Protein AF-A0A534MIK0-F1 (afdb_monomer_lite)

Secondary structure (DSSP, 8-state):
--------TT-SEEEEEEEE-------SS----HHHHHHHHHHHHHTTSSEEEEEEETTS--TTSS-SEEEEETTHHHHHHHTT--HHHHHHTT-HHHHHHHHT-EE-----S----EEEEEEEEPPP-TT-PPP-----PPP---------------------

pLDDT: mean 83.48, std 20.73, range [39.16, 98.81]

Radius of gyration: 29.43 Å; chains: 1; bounding box: 59×79×70 Å

Structure (mmCIF, N/CA/C/O backbone):
data_AF-A0A534MIK0-F1
#
_entry.id   AF-A0A534MIK0-F1
#
loop_
_atom_site.group_PDB
_atom_site.id
_atom_site.type_symbol
_atom_site.label_atom_id
_atom_site.label_alt_id
_atom_site.label_comp_id
_atom_site.label_asym_id
_atom_site.label_entity_id
_atom_site.label_seq_id
_atom_site.pdbx_PDB_ins_code
_atom_site.Cartn_x
_atom_site.Cartn_y
_atom_site.Cartn_z
_atom_site.occupancy
_atom_site.B_iso_or_equiv
_atom_site.auth_seq_id
_atom_site.auth_comp_id
_atom_site.auth_asym_id
_atom_site.auth_atom_id
_atom_site.pdbx_PDB_model_num
ATOM 1 N N . SER A 1 1 ? -4.111 -7.155 -30.158 1.00 42.19 1 SER A N 1
ATOM 2 C CA . SER A 1 1 ? -4.938 -5.996 -30.544 1.00 42.19 1 SER A CA 1
ATOM 3 C C . SER A 1 1 ? -4.366 -4.769 -29.869 1.00 42.19 1 SER A C 1
ATOM 5 O O . SER A 1 1 ? -4.453 -4.641 -28.656 1.00 42.19 1 SER A O 1
ATOM 7 N N . SER A 1 2 ? -3.699 -3.909 -30.631 1.00 41.19 2 SER A N 1
ATOM 8 C CA . SER A 1 2 ? -3.136 -2.661 -30.114 1.00 41.19 2 SER A CA 1
ATOM 9 C C . SER A 1 2 ? -4.210 -1.586 -30.247 1.00 41.19 2 SER A C 1
ATOM 11 O O . SER A 1 2 ? -4.392 -1.030 -31.325 1.00 41.19 2 SER A O 1
ATOM 13 N N . HIS A 1 3 ? -4.989 -1.358 -29.193 1.00 53.75 3 HIS A N 1
ATOM 14 C CA . HIS A 1 3 ? -5.886 -0.206 -29.145 1.00 53.75 3 HIS A CA 1
ATOM 15 C C . HIS A 1 3 ? -5.061 1.009 -28.720 1.00 53.75 3 HIS A C 1
ATOM 17 O O . HIS A 1 3 ? -4.411 0.975 -27.676 1.00 53.75 3 HIS A O 1
ATOM 23 N N . ALA A 1 4 ? -5.055 2.063 -29.535 1.00 60.00 4 ALA A N 1
ATOM 24 C CA . ALA A 1 4 ? -4.525 3.348 -29.103 1.00 60.00 4 ALA A CA 1
ATOM 25 C C . ALA A 1 4 ? -5.391 3.859 -27.940 1.00 60.00 4 ALA A C 1
ATOM 27 O O . ALA A 1 4 ? -6.618 3.840 -28.026 1.00 60.00 4 ALA A O 1
ATOM 28 N N . LEU A 1 5 ? -4.758 4.278 -26.843 1.00 63.19 5 LEU A N 1
ATOM 29 C CA . LEU A 1 5 ? -5.453 4.982 -25.768 1.00 63.19 5 LEU A CA 1
ATOM 30 C C . LEU A 1 5 ? -5.891 6.347 -26.307 1.00 63.19 5 LEU A C 1
ATOM 32 O O . LEU A 1 5 ? -5.053 7.192 -26.617 1.00 63.19 5 LEU A O 1
ATOM 36 N N . GLU A 1 6 ? -7.198 6.555 -26.436 1.00 71.44 6 GLU A N 1
ATOM 37 C CA . GLU A 1 6 ? -7.752 7.862 -26.777 1.00 71.44 6 GLU A CA 1
ATOM 38 C C . GLU A 1 6 ? -7.788 8.751 -25.530 1.00 71.44 6 GLU A C 1
ATOM 40 O O . GLU A 1 6 ? -8.254 8.351 -24.460 1.00 71.44 6 GLU A O 1
ATOM 45 N N . TRP A 1 7 ? -7.274 9.974 -25.660 1.00 70.75 7 TRP A N 1
ATOM 46 C CA . TRP A 1 7 ? -7.322 10.971 -24.596 1.00 70.75 7 TRP A CA 1
ATOM 47 C C . TRP A 1 7 ? -8.774 11.386 -24.317 1.00 70.75 7 TRP A C 1
ATOM 49 O O . TRP A 1 7 ? -9.442 11.954 -25.180 1.00 70.75 7 TRP A O 1
ATOM 59 N N . ALA A 1 8 ? -9.248 11.133 -23.096 1.00 71.00 8 ALA A N 1
ATOM 60 C CA . ALA A 1 8 ? -10.611 11.430 -22.660 1.00 71.00 8 ALA A CA 1
ATOM 61 C C . ALA A 1 8 ? -10.598 12.354 -21.422 1.00 71.00 8 ALA A C 1
ATOM 63 O O . ALA A 1 8 ? -10.650 11.868 -20.291 1.00 71.00 8 ALA A O 1
ATOM 64 N N . PRO A 1 9 ? -10.547 13.688 -21.598 1.00 68.56 9 PRO A N 1
ATOM 65 C CA . PRO A 1 9 ? -10.4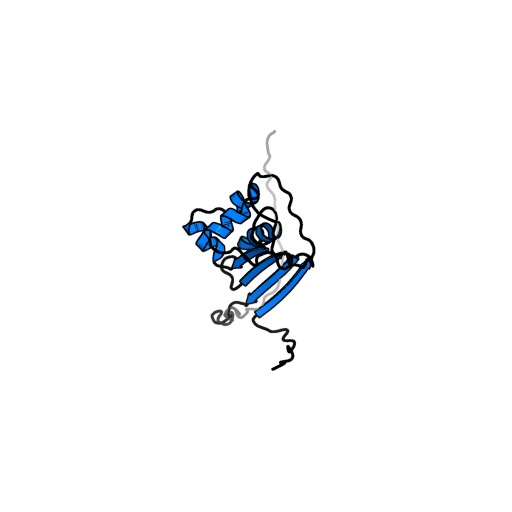38 14.643 -20.487 1.00 68.56 9 PRO A CA 1
ATOM 66 C C . PRO A 1 9 ? -11.666 14.652 -19.558 1.00 68.56 9 PRO A C 1
ATOM 68 O O . PRO A 1 9 ? -11.557 15.036 -18.397 1.00 68.56 9 PRO A O 1
ATOM 71 N N . ASP A 1 10 ? -12.820 14.186 -20.048 1.00 75.88 10 ASP A N 1
ATOM 72 C CA . ASP A 1 10 ? -14.074 14.067 -19.291 1.00 75.88 10 ASP A CA 1
ATOM 73 C C . ASP A 1 10 ? -14.334 12.648 -18.756 1.00 75.88 10 ASP A C 1
ATOM 75 O O . ASP A 1 10 ? -15.455 12.329 -18.337 1.00 75.88 10 ASP A O 1
ATOM 79 N N . ALA A 1 11 ? -13.324 11.771 -18.782 1.00 75.88 11 ALA A N 1
ATOM 80 C CA . ALA A 1 11 ? -13.469 10.396 -18.330 1.00 75.88 11 ALA A CA 1
ATOM 81 C C . ALA A 1 11 ? -14.000 10.337 -16.890 1.00 75.88 11 ALA A C 1
ATOM 83 O O . ALA A 1 11 ? -13.554 11.037 -15.980 1.00 75.88 11 ALA A O 1
ATOM 84 N N . ALA A 1 12 ? -14.972 9.451 -16.663 1.00 85.75 12 ALA A N 1
ATOM 85 C CA . ALA A 1 12 ? -15.522 9.224 -15.330 1.00 85.75 12 ALA A CA 1
ATOM 86 C C . ALA A 1 12 ? -14.494 8.597 -14.372 1.00 85.75 12 ALA A C 1
ATOM 88 O O . ALA A 1 12 ? -14.714 8.611 -13.160 1.00 85.75 12 ALA A O 1
ATOM 89 N N . ALA A 1 13 ? -13.396 8.056 -14.906 1.00 88.69 13 ALA A N 1
ATOM 90 C CA . ALA A 1 13 ? -12.297 7.461 -14.167 1.00 88.69 13 ALA A CA 1
ATOM 91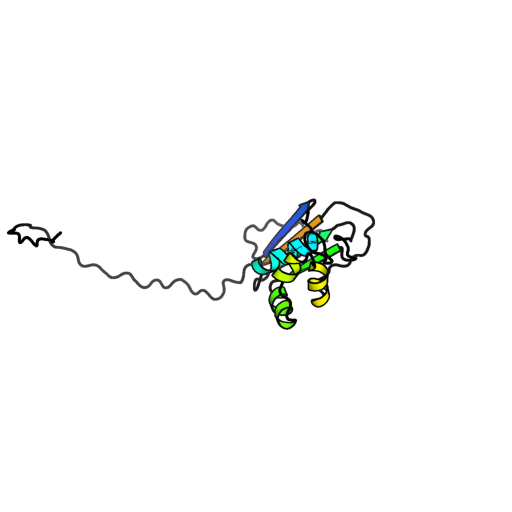 C C . ALA A 1 13 ? -10.961 8.097 -14.560 1.00 88.69 13 ALA A C 1
ATOM 93 O O . ALA A 1 13 ? -10.766 8.492 -15.707 1.00 88.69 13 ALA A O 1
ATOM 94 N N . ILE A 1 14 ? -10.054 8.159 -13.593 1.00 90.62 14 ILE A N 1
ATOM 95 C CA . ILE A 1 14 ? -8.681 8.622 -13.743 1.00 90.62 14 ILE A CA 1
ATOM 96 C C . ILE A 1 14 ? -7.728 7.496 -13.346 1.00 90.62 14 ILE A C 1
ATOM 98 O O . ILE A 1 14 ? -8.004 6.739 -12.412 1.00 90.62 14 ILE A O 1
ATOM 102 N N . GLY A 1 15 ? -6.610 7.411 -14.058 1.00 93.38 15 GLY A N 1
ATOM 103 C CA . GLY A 1 15 ? -5.456 6.608 -13.682 1.00 93.38 15 GLY A CA 1
ATOM 104 C C . GLY A 1 15 ? -4.248 7.522 -13.540 1.00 93.38 15 GLY A C 1
ATOM 105 O O . GLY A 1 15 ? -3.984 8.328 -14.431 1.00 93.38 15 GLY A O 1
ATOM 106 N N . VAL A 1 16 ? -3.539 7.418 -12.423 1.00 94.69 16 VAL A N 1
ATOM 107 C CA . VAL A 1 16 ? -2.274 8.117 -12.193 1.00 94.69 16 VAL A CA 1
ATOM 108 C C . VAL A 1 16 ? -1.195 7.066 -12.018 1.00 94.69 16 VAL A C 1
ATOM 110 O O . VAL A 1 16 ? -1.352 6.152 -11.211 1.00 94.69 16 VAL A O 1
ATOM 113 N N . VAL A 1 17 ? -0.112 7.219 -12.772 1.00 96.38 17 VAL A N 1
ATOM 114 C CA . VAL A 1 17 ? 1.110 6.433 -12.621 1.00 96.38 17 VAL A CA 1
ATOM 115 C C . VAL A 1 17 ? 2.216 7.391 -12.219 1.00 96.38 17 VAL A C 1
ATOM 117 O O . VAL A 1 17 ? 2.422 8.411 -12.877 1.00 96.38 17 VAL A O 1
ATOM 120 N N . ALA A 1 18 ? 2.906 7.075 -11.133 1.00 94.81 18 ALA A N 1
ATOM 121 C CA . ALA A 1 18 ? 4.073 7.810 -10.679 1.00 94.81 18 ALA A CA 1
ATOM 122 C C . ALA A 1 18 ? 5.191 6.826 -10.331 1.00 94.81 18 ALA A C 1
ATOM 124 O O . ALA A 1 18 ? 4.935 5.658 -10.048 1.00 94.81 18 ALA A O 1
ATOM 125 N N . GLY A 1 19 ? 6.427 7.305 -10.363 1.00 94.19 19 GLY A N 1
ATOM 126 C CA . GLY A 1 19 ? 7.585 6.530 -9.950 1.00 94.19 19 GLY A CA 1
ATOM 127 C C . GLY A 1 19 ? 8.651 7.432 -9.356 1.00 94.19 19 GLY A C 1
ATOM 128 O O . GLY A 1 19 ? 8.662 8.643 -9.595 1.00 94.19 19 GLY A O 1
ATOM 129 N N . GLY A 1 20 ? 9.519 6.844 -8.550 1.00 91.25 20 GLY A N 1
ATOM 130 C CA . GLY A 1 20 ? 10.572 7.555 -7.844 1.00 91.25 20 GLY A CA 1
ATOM 131 C C . GLY A 1 20 ? 11.182 6.686 -6.761 1.00 91.25 20 GLY A C 1
ATOM 132 O O . GLY A 1 20 ? 10.858 5.512 -6.648 1.00 91.25 20 GLY A O 1
ATOM 133 N N . GLU A 1 21 ? 12.057 7.277 -5.960 1.00 85.38 21 GLU A N 1
ATOM 134 C CA . GLU A 1 21 ? 12.689 6.601 -4.832 1.00 85.38 21 GLU A CA 1
ATOM 135 C C . GLU A 1 21 ? 12.120 7.204 -3.546 1.00 85.38 21 GLU A C 1
ATOM 137 O O . GLU A 1 21 ? 12.577 8.251 -3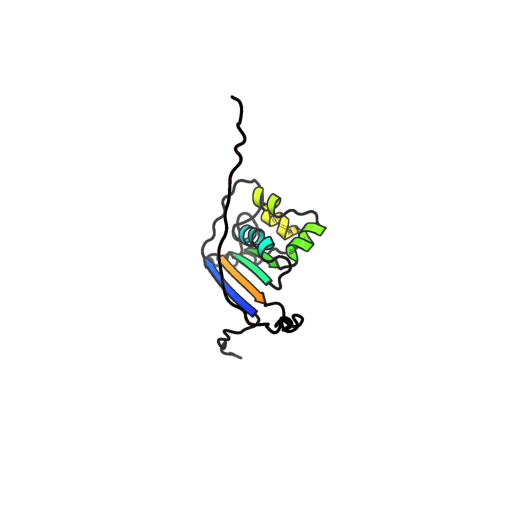.081 1.00 85.38 21 GLU A O 1
ATOM 142 N N . THR A 1 22 ? 11.055 6.605 -3.006 1.00 79.56 22 THR A N 1
ATOM 143 C CA . THR A 1 22 ? 10.478 7.093 -1.749 1.00 79.56 22 THR A CA 1
ATOM 144 C C . THR A 1 22 ? 11.377 6.734 -0.564 1.00 79.56 22 THR A C 1
ATOM 146 O O . THR A 1 22 ? 12.243 5.866 -0.643 1.00 79.56 22 THR A O 1
ATOM 149 N N . THR A 1 23 ? 11.239 7.431 0.557 1.00 87.31 23 THR A N 1
ATOM 150 C CA . THR A 1 23 ? 11.983 7.093 1.777 1.00 87.31 23 THR A CA 1
ATOM 151 C C . THR A 1 23 ? 11.052 7.187 2.964 1.00 87.31 23 THR A C 1
ATOM 153 O O . THR A 1 23 ? 10.074 7.934 2.944 1.00 87.31 23 THR A O 1
ATOM 156 N N . VAL A 1 24 ? 11.361 6.415 3.997 1.00 90.69 24 VAL A N 1
ATOM 157 C CA . VAL A 1 24 ? 10.610 6.409 5.243 1.00 90.69 24 VAL A CA 1
ATOM 158 C C . VAL A 1 24 ? 11.554 6.659 6.402 1.00 90.69 24 VAL A C 1
ATOM 160 O O . VAL A 1 24 ? 12.687 6.175 6.421 1.00 90.69 24 VAL A O 1
ATOM 163 N N . ARG A 1 25 ? 11.099 7.448 7.373 1.00 91.19 25 ARG A N 1
ATOM 164 C CA . ARG A 1 25 ? 11.851 7.674 8.601 1.00 91.19 25 ARG A CA 1
ATOM 165 C C . ARG A 1 25 ? 11.473 6.598 9.609 1.00 91.19 25 ARG A C 1
ATOM 167 O O . ARG A 1 25 ? 10.397 6.657 10.194 1.00 91.19 25 ARG A O 1
ATOM 174 N N . VAL A 1 26 ? 12.388 5.663 9.835 1.00 91.25 26 VAL A N 1
ATOM 175 C CA . VAL A 1 26 ? 12.211 4.600 10.828 1.00 91.25 26 VAL A CA 1
ATOM 176 C C . VAL A 1 26 ? 12.455 5.162 12.231 1.00 91.25 26 VAL A C 1
ATOM 178 O O . VAL A 1 26 ? 13.527 5.698 12.519 1.00 91.25 26 VAL A O 1
ATOM 181 N N . VAL A 1 27 ? 11.441 5.071 13.086 1.00 93.12 27 VAL A N 1
ATOM 182 C CA . VAL A 1 27 ? 11.446 5.478 14.500 1.00 93.12 27 VAL A CA 1
ATOM 183 C C . VAL A 1 27 ? 10.975 4.360 15.436 1.00 93.12 27 VAL A C 1
ATOM 185 O O . VAL A 1 27 ? 11.415 4.321 16.582 1.00 93.12 27 VAL A O 1
ATOM 188 N N . GLY A 1 28 ? 10.108 3.466 14.957 1.00 92.56 28 GLY A N 1
ATOM 189 C CA . GLY A 1 28 ? 9.616 2.288 15.662 1.00 92.56 28 GLY A CA 1
ATOM 190 C C . GLY A 1 28 ? 10.422 1.021 15.364 1.00 92.56 28 GLY A C 1
ATOM 191 O O . GLY A 1 28 ? 11.395 1.034 14.608 1.00 92.56 28 GLY A O 1
ATOM 192 N N . GLY A 1 29 ? 10.014 -0.086 15.990 1.00 94.56 29 GLY A N 1
ATOM 193 C CA . GLY A 1 29 ? 10.672 -1.398 15.878 1.00 94.56 29 GLY A CA 1
ATOM 194 C C . GLY A 1 29 ? 9.950 -2.410 14.983 1.00 94.56 29 GLY A C 1
ATOM 195 O O . GLY A 1 29 ? 10.290 -3.594 15.010 1.00 94.56 29 GLY A O 1
ATOM 196 N N . GLY A 1 30 ? 8.919 -1.980 14.254 1.00 97.62 30 GLY A N 1
ATOM 197 C CA . GLY A 1 30 ? 8.081 -2.838 13.427 1.00 97.62 30 GLY A CA 1
ATOM 198 C C . GLY A 1 30 ? 8.746 -3.363 12.154 1.00 97.62 30 GLY A C 1
ATOM 199 O O . GLY A 1 30 ? 9.911 -3.098 11.840 1.00 97.62 30 GLY A O 1
ATOM 200 N N . ARG A 1 31 ? 7.967 -4.148 11.403 1.00 98.38 31 ARG A N 1
ATOM 201 C CA . ARG A 1 31 ? 8.314 -4.558 10.039 1.00 98.38 31 ARG A CA 1
ATOM 202 C C . ARG A 1 31 ? 7.480 -3.781 9.030 1.00 98.38 31 ARG A C 1
ATOM 204 O O . ARG A 1 31 ? 6.281 -3.588 9.223 1.00 98.38 31 ARG A O 1
ATOM 211 N N . GLY A 1 32 ? 8.096 -3.398 7.925 1.00 98.06 32 GLY A N 1
ATOM 212 C CA . GLY A 1 32 ? 7.451 -2.597 6.898 1.00 98.06 32 GLY A CA 1
ATOM 213 C C . GLY A 1 32 ? 8.450 -2.068 5.887 1.00 98.06 32 GLY A C 1
ATOM 214 O O . GLY A 1 32 ? 9.631 -2.424 5.896 1.00 98.06 32 GLY A O 1
ATOM 215 N N . GLY A 1 33 ? 7.956 -1.181 5.038 1.00 97.62 33 GLY A N 1
ATOM 216 C CA . GLY A 1 33 ? 8.755 -0.472 4.061 1.00 97.62 33 GLY A CA 1
ATOM 217 C C . GLY A 1 33 ? 8.071 0.805 3.599 1.00 97.62 33 GLY A C 1
ATOM 218 O O . GLY A 1 33 ? 6.936 1.118 3.975 1.00 97.62 33 GLY A O 1
ATOM 219 N N . ARG A 1 34 ? 8.810 1.568 2.802 1.00 97.25 34 ARG A N 1
ATOM 220 C CA . ARG A 1 34 ? 8.412 2.883 2.295 1.00 97.25 34 ARG A CA 1
ATOM 221 C C . ARG A 1 34 ? 7.128 2.824 1.469 1.00 97.25 34 ARG A C 1
ATOM 223 O O . ARG A 1 34 ? 6.273 3.691 1.627 1.00 97.25 34 ARG A O 1
ATOM 230 N N . ASN A 1 35 ? 6.957 1.785 0.651 1.00 98.25 35 ASN A N 1
ATOM 231 C CA . ASN A 1 35 ? 5.783 1.633 -0.200 1.00 98.25 35 ASN A CA 1
ATOM 232 C C . ASN A 1 35 ? 4.553 1.269 0.628 1.00 98.25 35 ASN A C 1
ATOM 234 O O . ASN A 1 35 ? 3.486 1.853 0.438 1.00 98.25 35 ASN A O 1
ATOM 238 N N . GLN A 1 36 ? 4.715 0.346 1.578 1.00 98.62 36 GLN A N 1
ATOM 239 C CA . GLN A 1 36 ? 3.669 -0.025 2.527 1.00 98.62 36 GLN A CA 1
ATOM 240 C C . GLN A 1 36 ? 3.218 1.182 3.362 1.00 98.62 36 GLN A C 1
ATOM 242 O O . GLN A 1 36 ? 2.023 1.452 3.463 1.00 98.62 36 GLN A O 1
ATOM 247 N N . GLU A 1 37 ? 4.145 1.957 3.929 1.00 98.38 37 GLU A N 1
ATOM 248 C CA . GLU A 1 37 ? 3.781 3.145 4.711 1.00 98.38 37 GLU A CA 1
ATOM 249 C C . GLU A 1 37 ? 3.127 4.241 3.872 1.00 98.38 37 GLU A C 1
ATOM 251 O O . GLU A 1 37 ? 2.161 4.857 4.329 1.00 98.38 37 GLU A O 1
ATOM 256 N N . LEU A 1 38 ? 3.579 4.443 2.631 1.00 97.88 38 LEU A N 1
ATOM 257 C CA . LEU A 1 38 ? 2.954 5.395 1.718 1.00 97.88 38 LEU A CA 1
ATOM 258 C C . LEU A 1 38 ? 1.471 5.070 1.540 1.00 97.88 38 LEU A C 1
ATOM 260 O O . LEU A 1 38 ? 0.623 5.936 1.773 1.00 97.88 38 LEU A O 1
ATOM 264 N N . VAL A 1 39 ? 1.135 3.832 1.174 1.00 98.44 39 VAL A N 1
ATOM 265 C CA . VAL A 1 39 ? -0.268 3.473 0.934 1.00 98.44 39 VAL A CA 1
ATOM 266 C C . VAL A 1 39 ? -1.090 3.446 2.223 1.00 98.44 39 VAL A C 1
ATOM 268 O O . VAL A 1 39 ? -2.240 3.883 2.208 1.00 98.44 39 VAL A O 1
ATOM 271 N N . LEU A 1 40 ? -0.503 3.045 3.358 1.00 98.62 40 LEU A N 1
ATOM 272 C CA . LEU A 1 40 ? -1.179 3.088 4.660 1.00 98.62 40 LEU A CA 1
ATOM 273 C C . LEU A 1 40 ? -1.536 4.524 5.061 1.00 98.62 40 LEU A C 1
ATOM 275 O O . LEU A 1 40 ? -2.669 4.792 5.456 1.00 98.62 40 LEU A O 1
ATOM 279 N N . SER A 1 41 ? -0.602 5.463 4.882 1.00 97.88 41 SER A N 1
ATOM 280 C CA . SER A 1 41 ? -0.825 6.886 5.167 1.00 97.88 41 SER A CA 1
ATOM 281 C C . SER A 1 41 ? -1.888 7.521 4.261 1.00 97.88 41 SER A C 1
ATOM 283 O O . SER A 1 41 ? -2.571 8.465 4.662 1.00 97.88 41 SER A O 1
ATOM 285 N N . ALA A 1 42 ? -2.074 6.985 3.051 1.00 97.88 42 ALA A N 1
ATOM 286 C CA . ALA A 1 42 ? -3.068 7.453 2.092 1.00 97.88 42 ALA A CA 1
ATOM 287 C C . ALA A 1 42 ? -4.465 6.841 2.300 1.00 97.88 42 ALA A C 1
ATOM 289 O O . ALA A 1 42 ? -5.447 7.391 1.791 1.00 97.88 42 ALA A O 1
ATOM 290 N N . ALA A 1 43 ? -4.588 5.739 3.049 1.00 98.25 43 ALA A N 1
ATOM 291 C CA . ALA A 1 43 ? -5.857 5.036 3.249 1.00 98.25 43 ALA A CA 1
ATOM 292 C C . ALA A 1 43 ? -6.996 5.945 3.775 1.00 98.25 43 ALA A C 1
ATOM 294 O O . ALA A 1 43 ? -8.088 5.905 3.196 1.00 98.25 43 ALA A O 1
ATOM 295 N N . PRO A 1 44 ? -6.780 6.850 4.760 1.00 98.25 44 PRO A N 1
ATOM 296 C CA . PRO A 1 44 ? -7.825 7.783 5.204 1.00 98.25 44 PRO A CA 1
ATOM 297 C C . PRO A 1 44 ? -8.310 8.730 4.096 1.00 98.25 44 PRO A C 1
ATOM 299 O O . PRO A 1 44 ? -9.488 9.088 4.025 1.00 98.25 44 PRO A O 1
ATOM 302 N N . ALA A 1 45 ? -7.419 9.123 3.182 1.00 97.06 45 ALA A N 1
ATOM 303 C CA . ALA A 1 45 ? -7.755 10.035 2.094 1.00 97.06 45 ALA A CA 1
ATOM 304 C C . ALA A 1 45 ? -8.656 9.388 1.030 1.00 97.06 45 ALA A C 1
ATOM 306 O O . ALA A 1 45 ? -9.380 10.107 0.333 1.00 97.06 45 ALA A O 1
ATOM 307 N N . ILE A 1 46 ? -8.645 8.054 0.913 1.00 96.44 46 ILE A N 1
ATOM 308 C CA . I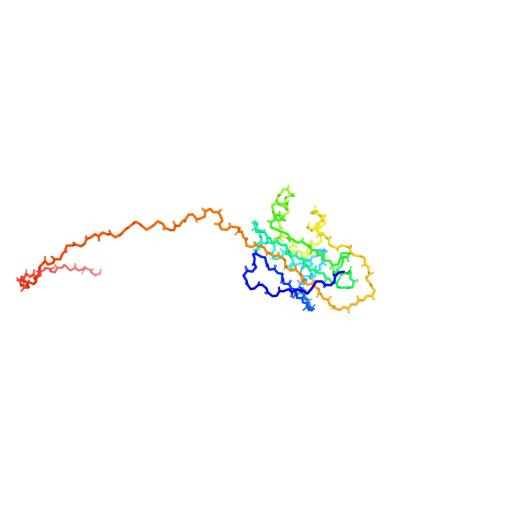LE A 1 46 ? -9.459 7.314 -0.060 1.00 96.44 46 ILE A CA 1
ATOM 309 C C . ILE A 1 46 ? -10.644 6.562 0.553 1.00 96.44 46 ILE A C 1
ATOM 311 O O . ILE A 1 46 ? -11.476 6.055 -0.196 1.00 96.44 46 ILE A O 1
ATOM 315 N N . GLU A 1 47 ? -10.785 6.560 1.878 1.00 97.56 47 GLU A N 1
ATOM 316 C CA . GLU A 1 47 ? -11.865 5.863 2.578 1.00 97.56 47 GLU A CA 1
ATOM 317 C C . GLU A 1 47 ? -13.253 6.184 1.993 1.00 97.56 47 GLU A C 1
ATOM 319 O O . GLU A 1 47 ? -13.600 7.341 1.716 1.00 97.56 47 GLU A O 1
ATOM 324 N N . GLY A 1 48 ? -14.038 5.130 1.755 1.00 96.25 48 GLY A N 1
ATOM 325 C CA . GLY A 1 48 ? -15.379 5.173 1.180 1.00 96.25 48 GLY A CA 1
ATOM 326 C C . GLY A 1 48 ? -15.443 5.631 -0.281 1.00 96.25 48 GLY A C 1
ATOM 327 O O . GLY A 1 48 ? -16.542 5.794 -0.821 1.00 96.25 48 GLY A O 1
ATOM 328 N N . ARG A 1 49 ? -14.318 5.884 -0.956 1.00 95.38 49 ARG A N 1
ATOM 329 C CA . ARG A 1 49 ? -14.291 6.319 -2.363 1.00 95.38 49 ARG A CA 1
ATOM 330 C C . ARG A 1 49 ? -14.108 5.117 -3.288 1.00 95.38 49 ARG A C 1
ATOM 332 O O . ARG A 1 49 ? -13.519 4.114 -2.915 1.00 95.38 49 ARG A O 1
ATOM 339 N N . HIS A 1 50 ? -14.573 5.237 -4.534 1.00 95.94 50 HIS A N 1
ATOM 340 C CA . HIS A 1 50 ? -14.233 4.268 -5.585 1.00 95.94 50 HIS A CA 1
ATOM 341 C C . HIS A 1 50 ? -12.819 4.554 -6.087 1.00 95.94 50 HIS A C 1
ATOM 343 O O . HIS A 1 50 ? -12.644 5.115 -7.170 1.00 95.94 50 HIS A O 1
ATOM 349 N N . ALA A 1 51 ? -11.834 4.248 -5.254 1.00 96.81 51 ALA A N 1
ATOM 350 C CA . ALA A 1 51 ? -10.428 4.435 -5.542 1.00 96.81 51 ALA A CA 1
ATOM 351 C C . ALA A 1 51 ? -9.620 3.261 -4.991 1.00 96.81 51 ALA A C 1
ATOM 353 O O . ALA A 1 51 ? -9.997 2.668 -3.982 1.00 96.81 51 ALA A O 1
ATOM 354 N N . VAL A 1 52 ? -8.521 2.957 -5.669 1.0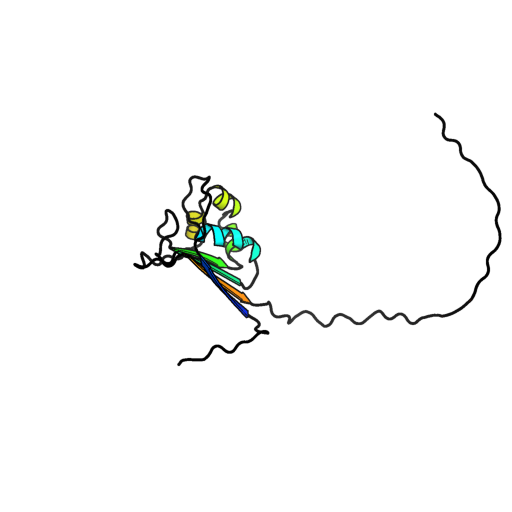0 98.38 52 VAL A N 1
ATOM 355 C CA . VAL A 1 52 ? -7.516 1.986 -5.251 1.00 98.38 52 VAL A CA 1
ATOM 356 C C . VAL A 1 52 ? -6.140 2.580 -5.510 1.00 98.38 52 VAL A C 1
ATOM 358 O O . VAL A 1 52 ? -5.909 3.173 -6.565 1.00 98.38 52 VAL A O 1
ATOM 361 N N . LEU A 1 53 ? -5.251 2.448 -4.539 1.00 98.56 53 LEU A N 1
ATOM 362 C CA . LEU A 1 53 ? -3.874 2.906 -4.598 1.00 98.56 53 LEU A CA 1
ATOM 363 C C . LEU A 1 53 ? -2.959 1.730 -4.286 1.00 98.56 53 LEU A C 1
ATOM 365 O O . LEU A 1 53 ? -3.136 1.068 -3.268 1.00 98.56 53 LEU A O 1
ATOM 369 N N . LEU A 1 54 ? -1.958 1.511 -5.128 1.00 98.25 54 LEU A N 1
ATOM 370 C CA . LEU A 1 54 ? -0.869 0.587 -4.845 1.00 98.25 54 LEU A CA 1
ATOM 371 C C . LEU A 1 54 ? 0.476 1.293 -4.966 1.00 98.25 54 LEU A C 1
ATOM 373 O O . LEU A 1 54 ? 0.632 2.198 -5.789 1.00 98.25 54 LEU A O 1
ATOM 377 N N . SER A 1 55 ? 1.435 0.846 -4.165 1.00 98.38 55 SER A N 1
ATOM 378 C CA . SER A 1 55 ? 2.840 1.234 -4.269 1.00 98.38 55 SER A CA 1
ATOM 379 C C . SER A 1 55 ? 3.687 -0.015 -4.119 1.00 98.38 55 SER A C 1
ATOM 381 O O . SER A 1 55 ? 3.412 -0.823 -3.227 1.00 98.38 55 SER A O 1
ATOM 383 N N . CYS A 1 56 ? 4.701 -0.184 -4.964 1.00 97.81 56 CYS A N 1
ATOM 384 C CA . CYS A 1 56 ? 5.634 -1.297 -4.854 1.00 97.81 56 CYS A CA 1
ATOM 385 C C . CYS A 1 56 ? 7.044 -0.970 -5.362 1.00 97.81 56 CYS A C 1
ATOM 387 O O . CYS A 1 56 ? 7.201 -0.294 -6.380 1.00 97.81 56 CYS A O 1
ATOM 389 N N . GLY A 1 57 ? 8.050 -1.535 -4.696 1.00 97.31 57 GLY A N 1
ATOM 390 C CA . GLY A 1 57 ? 9.429 -1.598 -5.161 1.00 97.31 57 GLY A CA 1
ATOM 391 C C . GLY A 1 57 ? 9.553 -2.573 -6.326 1.00 97.31 57 GLY A C 1
ATOM 392 O O . GLY A 1 57 ? 9.056 -3.702 -6.281 1.00 97.31 57 GLY A O 1
ATOM 393 N N . THR A 1 58 ? 10.195 -2.134 -7.404 1.00 96.94 58 THR A N 1
ATOM 394 C CA . THR A 1 58 ? 10.317 -2.942 -8.628 1.00 96.94 58 THR A CA 1
ATOM 395 C C . THR A 1 58 ? 11.293 -4.106 -8.507 1.00 96.94 58 THR A C 1
ATOM 397 O O . THR A 1 58 ? 11.241 -4.999 -9.349 1.00 96.94 58 THR A O 1
ATOM 400 N N . ASP A 1 59 ? 12.118 -4.141 -7.459 1.00 96.00 59 ASP A N 1
ATOM 401 C CA . ASP A 1 59 ? 12.960 -5.279 -7.060 1.00 96.00 59 ASP A CA 1
ATOM 402 C C . ASP A 1 59 ? 12.198 -6.401 -6.351 1.00 96.00 59 ASP A C 1
ATOM 404 O O . ASP A 1 59 ? 12.717 -7.513 -6.206 1.00 96.00 59 ASP A O 1
ATOM 408 N N . GLY A 1 60 ? 10.938 -6.145 -5.998 1.00 97.12 60 GLY A N 1
ATOM 409 C CA . GLY A 1 60 ? 10.065 -7.099 -5.335 1.00 97.12 60 GLY A CA 1
ATOM 410 C C . GLY A 1 60 ? 10.206 -7.117 -3.816 1.00 97.12 60 GLY A C 1
ATOM 411 O O . GLY A 1 60 ? 9.669 -8.026 -3.182 1.00 97.12 60 GLY A O 1
ATOM 412 N N . ILE A 1 61 ? 10.920 -6.146 -3.236 1.00 96.25 61 ILE A N 1
ATOM 413 C CA . ILE A 1 61 ? 11.191 -6.048 -1.800 1.00 96.25 61 ILE A CA 1
ATOM 414 C C . ILE A 1 61 ? 10.880 -4.624 -1.321 1.00 96.25 61 ILE A C 1
ATOM 416 O O . ILE A 1 61 ? 11.243 -3.636 -1.946 1.00 96.25 61 ILE A O 1
ATOM 420 N N . ASP A 1 62 ? 10.230 -4.503 -0.169 1.00 97.38 62 ASP A N 1
ATOM 421 C CA . ASP A 1 62 ? 9.947 -3.227 0.478 1.00 97.38 62 ASP A CA 1
ATOM 422 C C . ASP A 1 62 ? 10.360 -3.286 1.949 1.00 97.38 62 ASP A C 1
ATOM 424 O O . ASP A 1 62 ? 9.744 -3.965 2.778 1.00 97.38 62 ASP A O 1
ATOM 428 N N . GLY A 1 63 ? 11.447 -2.577 2.257 1.00 95.38 63 GLY A N 1
ATOM 429 C CA . GLY A 1 63 ? 12.056 -2.533 3.583 1.00 95.38 63 GLY A CA 1
ATOM 430 C C . GLY A 1 63 ? 12.534 -3.902 4.079 1.00 95.38 63 GLY A C 1
ATOM 431 O O . GLY A 1 63 ? 13.234 -4.622 3.372 1.00 95.38 63 GLY A O 1
ATOM 432 N N . ASN A 1 64 ? 12.194 -4.257 5.320 1.00 96.56 64 ASN A N 1
ATOM 433 C CA . ASN A 1 64 ? 12.626 -5.505 5.974 1.00 96.56 64 ASN A CA 1
ATOM 434 C C . ASN A 1 64 ? 11.592 -6.646 5.831 1.00 96.56 64 ASN A C 1
ATOM 436 O O . ASN A 1 64 ? 11.358 -7.445 6.753 1.00 96.56 64 ASN A O 1
ATOM 440 N N . THR A 1 65 ? 10.941 -6.707 4.670 1.00 97.12 65 THR A N 1
ATOM 441 C CA . THR A 1 65 ? 9.812 -7.600 4.396 1.00 97.12 65 THR A CA 1
ATOM 442 C C . THR A 1 65 ? 10.002 -8.366 3.097 1.00 97.12 65 THR A C 1
ATOM 444 O O . THR A 1 65 ? 10.808 -7.992 2.256 1.00 97.12 65 THR A O 1
ATOM 447 N N . GLU A 1 66 ? 9.262 -9.456 2.933 1.00 96.06 66 GLU A N 1
ATOM 448 C CA . GLU A 1 66 ? 9.212 -10.214 1.681 1.00 96.06 66 GLU A CA 1
ATOM 449 C C . GLU A 1 66 ? 8.174 -9.680 0.677 1.00 96.06 66 GLU A C 1
ATOM 451 O O . GLU A 1 66 ? 7.997 -10.255 -0.396 1.00 96.06 66 GLU A O 1
ATOM 456 N N . ALA A 1 67 ? 7.450 -8.619 1.039 1.00 98.19 67 ALA A N 1
ATOM 457 C CA . ALA A 1 67 ? 6.501 -7.964 0.154 1.00 98.19 67 ALA A CA 1
ATOM 458 C C . ALA A 1 67 ? 7.219 -6.909 -0.689 1.00 98.19 67 ALA A C 1
ATOM 460 O O . ALA A 1 67 ? 8.113 -6.231 -0.198 1.00 98.19 67 ALA A O 1
ATOM 461 N N . ALA A 1 68 ? 6.767 -6.718 -1.924 1.00 98.12 68 ALA A N 1
ATOM 462 C CA . ALA A 1 68 ? 7.182 -5.612 -2.779 1.00 98.12 68 ALA A CA 1
ATOM 463 C C . ALA A 1 68 ? 6.512 -4.293 -2.374 1.00 98.12 68 ALA A C 1
ATOM 465 O O . ALA A 1 68 ? 6.940 -3.225 -2.789 1.00 98.12 68 ALA A O 1
ATOM 466 N N . GLY A 1 69 ? 5.423 -4.356 -1.609 1.00 98.44 69 GLY A N 1
ATOM 467 C CA . GLY A 1 69 ? 4.614 -3.206 -1.236 1.00 98.44 69 GLY A CA 1
ATOM 468 C C . GLY A 1 69 ? 3.228 -3.633 -0.766 1.00 98.44 69 GLY A C 1
ATOM 469 O O . GLY A 1 69 ? 3.038 -4.760 -0.300 1.00 98.44 69 GLY A O 1
ATOM 470 N N . ALA A 1 70 ? 2.245 -2.749 -0.910 1.00 98.81 70 ALA A N 1
ATOM 471 C CA . ALA A 1 70 ? 0.864 -3.018 -0.515 1.00 98.81 70 ALA A CA 1
ATOM 472 C C . ALA A 1 70 ? -0.146 -2.254 -1.380 1.00 98.81 70 ALA A C 1
ATOM 474 O O . ALA A 1 70 ? 0.209 -1.364 -2.163 1.00 98.81 70 ALA A O 1
ATOM 475 N N . ILE A 1 71 ? -1.415 -2.621 -1.223 1.00 98.81 71 ILE A N 1
ATOM 476 C CA . ILE A 1 71 ? -2.557 -2.002 -1.890 1.00 98.81 71 ILE A CA 1
ATOM 477 C C . ILE A 1 71 ? -3.593 -1.546 -0.861 1.00 98.81 71 ILE A C 1
ATOM 479 O O . ILE A 1 71 ? -3.814 -2.197 0.155 1.00 98.81 71 ILE A O 1
ATOM 483 N N . VAL A 1 72 ? -4.239 -0.415 -1.124 1.00 98.81 72 VAL A N 1
ATOM 484 C CA . VAL A 1 72 ? -5.364 0.093 -0.335 1.00 98.81 72 VAL A CA 1
ATOM 485 C C . VAL A 1 72 ? -6.509 0.477 -1.254 1.00 98.81 72 VAL A C 1
ATOM 487 O O . VAL A 1 72 ? -6.298 1.024 -2.336 1.00 98.81 72 VAL A O 1
ATOM 490 N N . ASP A 1 73 ? -7.732 0.229 -0.811 1.00 98.62 73 ASP A N 1
ATOM 491 C CA . ASP A 1 73 ? -8.951 0.686 -1.463 1.00 98.62 73 ASP A CA 1
ATOM 492 C C . ASP A 1 73 ? -9.839 1.466 -0.484 1.00 98.62 73 ASP A C 1
ATOM 494 O O . ASP A 1 73 ? -9.506 1.666 0.688 1.00 98.62 73 ASP A O 1
ATOM 498 N N . GLY A 1 74 ? -10.981 1.947 -0.976 1.00 98.00 74 GLY A N 1
ATOM 499 C CA . GLY A 1 74 ? -11.940 2.683 -0.154 1.00 98.00 74 GLY A CA 1
ATOM 500 C C . GLY A 1 74 ? -12.512 1.893 1.030 1.00 98.00 74 GLY A C 1
ATOM 501 O O . GLY A 1 74 ? -13.035 2.517 1.954 1.00 98.00 74 GLY A O 1
ATOM 502 N N . ASP A 1 75 ? -12.393 0.566 1.036 1.00 98.50 75 ASP A N 1
ATOM 503 C CA . ASP A 1 75 ? -12.947 -0.317 2.062 1.00 98.50 75 ASP A CA 1
ATOM 504 C C . ASP A 1 75 ? -11.874 -0.841 3.035 1.00 98.50 75 ASP A C 1
ATOM 506 O O . ASP A 1 75 ? -12.222 -1.395 4.081 1.00 98.50 75 ASP A O 1
ATOM 510 N N . THR A 1 76 ? -10.581 -0.627 2.757 1.00 98.75 76 THR A N 1
ATOM 511 C CA . THR A 1 76 ? -9.451 -1.074 3.593 1.00 98.75 76 THR A CA 1
ATOM 512 C C . THR A 1 76 ? -9.628 -0.695 5.062 1.00 98.75 76 THR A C 1
ATOM 514 O O . THR A 1 76 ? -9.519 -1.557 5.932 1.00 98.75 76 THR A O 1
ATOM 517 N N . LEU A 1 77 ? -9.962 0.566 5.371 1.00 98.69 77 LEU A N 1
ATOM 518 C CA . LEU A 1 77 ? -10.134 0.996 6.767 1.00 98.69 77 LEU A CA 1
ATOM 519 C C . LEU A 1 77 ? -11.380 0.399 7.429 1.00 98.69 77 LEU A C 1
ATOM 521 O O . LEU A 1 77 ? -11.384 0.162 8.637 1.00 98.69 77 LEU A O 1
ATOM 525 N N . ALA A 1 78 ? -12.429 0.103 6.657 1.00 98.62 78 ALA A N 1
ATOM 526 C CA . ALA A 1 78 ? -13.584 -0.616 7.181 1.00 98.62 78 ALA A CA 1
ATOM 527 C C . ALA A 1 78 ? -13.195 -2.046 7.577 1.00 98.62 78 ALA A C 1
ATOM 529 O O . ALA A 1 78 ? -13.517 -2.461 8.689 1.00 98.62 78 ALA A O 1
ATOM 530 N N . ARG A 1 79 ? -12.434 -2.756 6.729 1.00 98.69 79 ARG A N 1
ATOM 531 C CA . ARG A 1 79 ? -11.889 -4.086 7.052 1.00 98.69 79 ARG A CA 1
ATOM 532 C C . ARG A 1 79 ? -10.958 -4.032 8.267 1.00 98.69 79 ARG A C 1
ATOM 534 O O . ARG A 1 79 ? -11.141 -4.812 9.198 1.00 98.69 79 ARG A O 1
ATOM 541 N N . ALA A 1 80 ? -10.040 -3.067 8.317 1.00 98.69 80 ALA A N 1
ATOM 542 C CA . ALA A 1 80 ? -9.116 -2.873 9.438 1.00 98.69 80 ALA A CA 1
ATOM 543 C C . ALA A 1 80 ? -9.845 -2.719 10.780 1.00 98.69 80 ALA A C 1
ATOM 545 O O . ALA A 1 80 ? -9.525 -3.415 11.744 1.00 98.69 80 ALA A O 1
ATOM 546 N N . ARG A 1 81 ? -10.905 -1.899 10.821 1.00 98.56 81 ARG A N 1
ATOM 547 C CA . ARG A 1 81 ? -11.736 -1.731 12.023 1.00 98.56 81 ARG A CA 1
ATOM 548 C C . ARG A 1 81 ? -12.403 -3.025 12.481 1.00 98.56 81 ARG A C 1
ATOM 550 O O . ARG A 1 81 ? -12.482 -3.250 13.683 1.00 98.56 81 ARG A O 1
ATOM 557 N N . THR A 1 82 ? -12.850 -3.891 11.565 1.00 98.50 82 THR A N 1
ATOM 558 C CA . THR A 1 82 ? -13.433 -5.196 11.953 1.00 98.50 82 THR A CA 1
ATOM 559 C C . THR A 1 82 ? -12.428 -6.128 12.631 1.00 98.50 82 THR A C 1
ATOM 561 O O . THR A 1 82 ? -12.832 -7.003 13.391 1.00 98.50 82 THR A O 1
ATOM 564 N N . LEU A 1 83 ? -11.132 -5.909 12.399 1.00 98.44 83 LEU A N 1
ATOM 565 C CA . LEU A 1 83 ? -10.031 -6.653 13.008 1.00 98.44 83 LEU A CA 1
ATOM 566 C C . LEU A 1 83 ? -9.400 -5.921 14.206 1.00 98.44 83 LEU A C 1
ATOM 568 O O . LEU A 1 83 ? -8.442 -6.425 14.786 1.00 98.44 83 LEU A O 1
ATOM 572 N N . GLY A 1 84 ? -9.910 -4.740 14.576 1.00 98.44 84 GLY A N 1
ATOM 573 C CA . GLY A 1 84 ? -9.340 -3.919 15.647 1.00 98.44 84 GLY A CA 1
ATOM 574 C C . GLY A 1 84 ? -7.967 -3.324 15.316 1.00 98.44 84 GLY A C 1
ATOM 575 O O . GLY A 1 84 ? -7.175 -3.092 16.223 1.00 98.44 84 GLY A O 1
ATOM 576 N N . LEU A 1 85 ? -7.663 -3.105 14.033 1.00 98.50 85 LEU A N 1
ATOM 577 C CA . LEU A 1 85 ? -6.392 -2.536 13.580 1.00 98.50 85 LEU A CA 1
ATOM 578 C C . LEU A 1 85 ? -6.517 -1.016 13.416 1.00 98.50 85 LEU A C 1
ATOM 580 O O . LEU A 1 85 ? -7.344 -0.552 12.627 1.00 98.50 85 LEU A O 1
ATOM 584 N N . ASP A 1 86 ? -5.674 -0.252 14.114 1.00 98.19 86 ASP A N 1
ATOM 585 C CA . ASP A 1 86 ? -5.583 1.206 13.969 1.00 98.19 86 ASP A CA 1
ATOM 586 C C . ASP A 1 86 ? -4.397 1.595 13.064 1.00 98.19 86 ASP A C 1
ATOM 588 O O . ASP A 1 86 ? -3.246 1.426 13.471 1.00 98.19 86 ASP A O 1
ATOM 592 N N . PRO A 1 87 ? -4.627 2.127 11.848 1.00 98.00 87 PRO A N 1
ATOM 593 C CA . PRO A 1 87 ? -3.542 2.489 10.935 1.00 98.00 87 PRO A CA 1
ATOM 594 C C . PRO A 1 87 ? -2.533 3.483 11.535 1.00 98.00 87 PRO A C 1
ATOM 596 O O . PRO A 1 87 ? -1.354 3.410 11.187 1.00 98.00 87 PRO A O 1
ATOM 599 N N . GLU A 1 88 ? -2.949 4.385 12.432 1.00 98.06 88 GLU A N 1
ATOM 600 C CA . GLU A 1 88 ? -2.044 5.367 13.045 1.00 98.06 88 GLU A CA 1
ATOM 601 C C . GLU A 1 88 ? -1.043 4.700 13.994 1.00 98.06 88 GLU A C 1
ATOM 603 O O . GLU A 1 88 ? 0.145 5.036 13.976 1.00 98.06 88 GLU A O 1
ATOM 608 N N . ASP A 1 89 ? -1.491 3.708 14.766 1.00 98.06 89 ASP A N 1
ATOM 609 C CA . ASP A 1 89 ? -0.622 2.927 15.647 1.00 98.06 89 ASP A CA 1
ATOM 610 C C . ASP A 1 89 ? 0.420 2.142 14.837 1.00 98.0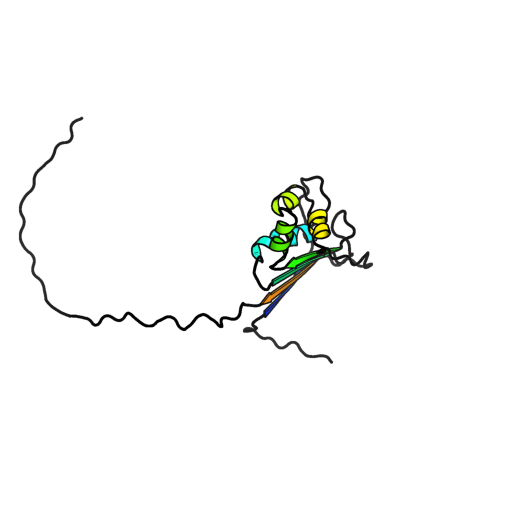6 89 ASP A C 1
ATOM 612 O O . ASP A 1 89 ? 1.608 2.156 15.166 1.00 98.06 89 ASP A O 1
ATOM 616 N N . PHE A 1 90 ? 0.007 1.508 13.735 1.00 98.44 90 PHE A N 1
ATOM 617 C CA . PHE A 1 90 ? 0.929 0.763 12.873 1.00 98.44 90 PHE A CA 1
ATOM 618 C C . PHE A 1 90 ? 1.934 1.672 12.153 1.00 98.44 90 PHE A C 1
ATOM 620 O O . PHE A 1 90 ? 3.088 1.272 11.994 1.00 98.44 90 PHE A O 1
ATOM 627 N N . LEU A 1 91 ? 1.543 2.885 11.750 1.00 98.19 91 LEU A N 1
ATOM 628 C CA . LEU A 1 91 ? 2.473 3.877 11.195 1.00 98.19 91 LEU A CA 1
ATOM 629 C C . LEU A 1 91 ? 3.474 4.365 12.248 1.00 98.19 91 LEU A C 1
ATOM 631 O O . LEU A 1 91 ? 4.670 4.425 11.972 1.00 98.19 91 LEU A O 1
ATOM 635 N N . ARG A 1 92 ? 3.012 4.669 13.469 1.00 97.81 92 ARG A N 1
ATOM 636 C CA . ARG A 1 92 ? 3.880 5.137 14.564 1.00 97.81 92 ARG A CA 1
ATOM 637 C C . ARG A 1 92 ? 4.968 4.123 14.920 1.00 97.81 92 ARG A C 1
ATOM 639 O O . ARG A 1 92 ? 6.086 4.520 15.233 1.00 97.81 92 ARG A O 1
ATOM 646 N N . GLU A 1 93 ? 4.649 2.835 14.835 1.00 97.94 93 GLU A N 1
ATOM 647 C CA . GLU A 1 93 ? 5.582 1.742 15.121 1.00 97.94 93 GLU A CA 1
ATOM 648 C C . GLU A 1 93 ? 6.387 1.268 13.894 1.00 97.94 93 GLU A C 1
ATOM 650 O O . GLU A 1 93 ? 7.144 0.303 14.009 1.00 97.94 93 GLU A O 1
ATOM 655 N N . ASN A 1 94 ? 6.237 1.908 12.723 1.00 98.50 94 ASN A N 1
ATOM 656 C CA . ASN A 1 94 ? 6.778 1.443 11.434 1.00 98.50 94 ASN A CA 1
ATOM 657 C C . ASN A 1 94 ? 6.469 -0.046 11.168 1.00 98.50 94 ASN A C 1
ATOM 659 O O . ASN A 1 94 ? 7.325 -0.825 10.746 1.00 98.50 94 ASN A O 1
ATOM 663 N N . ASN A 1 95 ? 5.237 -0.465 11.466 1.00 98.56 95 ASN A N 1
ATOM 664 C CA . ASN A 1 95 ? 4.794 -1.859 11.441 1.00 98.56 95 ASN A CA 1
ATOM 665 C C . ASN A 1 95 ? 3.765 -2.152 10.329 1.00 98.56 95 ASN A C 1
ATOM 667 O O . ASN A 1 95 ? 2.909 -3.030 10.465 1.00 98.56 95 ASN A O 1
ATOM 671 N N . SER A 1 96 ? 3.817 -1.404 9.225 1.00 98.62 96 SER A N 1
ATOM 672 C CA . SER A 1 96 ? 2.848 -1.473 8.120 1.00 98.62 96 SER A CA 1
ATOM 673 C C . SER A 1 96 ? 2.686 -2.878 7.522 1.00 98.62 96 SER A C 1
ATOM 675 O O . SER A 1 96 ? 1.584 -3.251 7.121 1.00 98.62 96 SER A O 1
ATOM 677 N N . TYR A 1 97 ? 3.726 -3.713 7.559 1.00 98.69 97 TYR A N 1
ATOM 678 C CA . TYR A 1 97 ? 3.654 -5.096 7.089 1.00 98.69 97 TYR A CA 1
ATOM 679 C C . TYR A 1 97 ? 2.639 -5.936 7.860 1.00 98.69 97 TYR A C 1
ATOM 681 O O . TYR A 1 97 ? 1.858 -6.675 7.261 1.00 98.69 97 TYR A O 1
ATOM 689 N N . ALA A 1 98 ? 2.615 -5.825 9.191 1.00 98.69 98 ALA A N 1
ATOM 690 C CA . ALA A 1 98 ? 1.681 -6.588 10.012 1.00 98.69 98 ALA A CA 1
ATOM 691 C C . ALA A 1 98 ? 0.226 -6.166 9.749 1.00 98.69 98 ALA A C 1
ATOM 693 O O . ALA A 1 98 ? -0.653 -7.029 9.692 1.00 98.69 98 ALA A O 1
ATOM 694 N N . PHE A 1 99 ? -0.007 -4.869 9.518 1.00 98.81 99 PHE A N 1
ATOM 695 C CA . PHE A 1 99 ? -1.315 -4.329 9.146 1.00 98.81 99 PHE A CA 1
ATOM 696 C C . PHE A 1 99 ? -1.824 -4.951 7.840 1.00 98.81 99 PHE A C 1
ATOM 698 O O . PHE A 1 99 ? -2.898 -5.554 7.810 1.00 98.81 99 PHE A O 1
ATOM 705 N N . PHE A 1 100 ? -1.032 -4.877 6.766 1.00 98.81 100 PHE A N 1
ATOM 706 C CA . PHE A 1 100 ? -1.447 -5.401 5.462 1.00 98.81 100 PHE A CA 1
ATOM 707 C C . PHE A 1 100 ? -1.496 -6.923 5.416 1.00 98.81 100 PHE A C 1
ATOM 709 O O . PHE A 1 100 ? -2.367 -7.486 4.754 1.00 98.81 100 PHE A O 1
ATOM 716 N N . ARG A 1 101 ? -0.620 -7.610 6.156 1.00 98.69 101 ARG A N 1
ATOM 717 C CA . ARG A 1 101 ? -0.669 -9.069 6.283 1.00 98.69 101 ARG A CA 1
ATOM 718 C C . ARG A 1 101 ? -1.984 -9.537 6.898 1.00 98.69 101 ARG A C 1
ATOM 720 O O . ARG A 1 101 ? -2.547 -10.517 6.423 1.00 98.69 101 ARG A O 1
ATOM 727 N N . ALA A 1 102 ? -2.470 -8.849 7.932 1.00 98.69 102 ALA A N 1
ATOM 728 C CA . ALA A 1 102 ? -3.738 -9.182 8.576 1.00 98.69 102 ALA A CA 1
ATOM 729 C C . ALA A 1 102 ? -4.944 -8.990 7.638 1.00 98.69 102 ALA A C 1
ATOM 731 O O . ALA A 1 102 ? -5.929 -9.715 7.757 1.00 98.69 102 ALA A O 1
ATOM 732 N N . LEU A 1 103 ? -4.849 -8.051 6.692 1.00 98.56 103 LEU A N 1
ATOM 733 C CA . LEU A 1 103 ? -5.891 -7.777 5.700 1.00 98.56 103 LEU A CA 1
ATOM 734 C C . LEU A 1 103 ? -5.781 -8.612 4.417 1.00 98.56 103 LEU A C 1
ATOM 736 O O . LEU A 1 103 ? -6.757 -8.701 3.678 1.00 98.56 103 LEU A O 1
ATOM 740 N N . GLY A 1 104 ? -4.625 -9.230 4.156 1.00 98.50 104 GLY A N 1
ATOM 741 C CA . GLY A 1 104 ? -4.344 -9.895 2.880 1.00 98.50 104 GLY A CA 1
ATOM 742 C C . GLY A 1 104 ? -4.026 -8.923 1.735 1.00 98.50 104 GLY A C 1
ATOM 743 O O . GLY A 1 104 ? -4.125 -9.301 0.574 1.00 98.50 104 GLY A O 1
ATOM 744 N N . ASP A 1 105 ? -3.621 -7.696 2.064 1.00 98.75 105 ASP A N 1
ATOM 745 C CA . ASP A 1 105 ? -3.446 -6.571 1.131 1.00 98.75 105 ASP A CA 1
ATOM 746 C C . ASP A 1 105 ? -1.960 -6.322 0.763 1.00 98.75 105 ASP A C 1
ATOM 748 O O . ASP A 1 105 ? -1.584 -5.270 0.239 1.00 98.75 105 ASP A O 1
ATOM 752 N N . LEU A 1 106 ? -1.080 -7.288 1.052 1.00 98.81 106 LEU A N 1
ATOM 753 C CA . LEU A 1 106 ? 0.327 -7.245 0.647 1.00 98.81 106 LEU A CA 1
ATOM 754 C C . LEU A 1 106 ? 0.486 -7.592 -0.835 1.00 98.81 106 LEU A C 1
ATOM 756 O O . LEU A 1 106 ? -0.145 -8.516 -1.347 1.00 98.81 106 LEU A O 1
ATOM 760 N N . ILE A 1 107 ? 1.418 -6.915 -1.502 1.00 98.44 107 ILE A N 1
ATOM 761 C CA . ILE A 1 107 ? 1.846 -7.267 -2.856 1.00 98.44 107 ILE A CA 1
ATOM 762 C C . ILE A 1 107 ? 3.112 -8.107 -2.737 1.00 98.44 107 ILE A C 1
ATOM 764 O O . ILE A 1 107 ? 4.166 -7.597 -2.366 1.00 98.44 107 ILE A O 1
ATOM 768 N N . VAL A 1 108 ? 3.015 -9.396 -3.056 1.00 97.94 108 VAL A N 1
ATOM 769 C CA . VAL A 1 108 ? 4.143 -10.335 -2.999 1.00 97.94 108 VAL A CA 1
ATOM 770 C C . VAL A 1 108 ? 4.458 -10.815 -4.409 1.00 97.94 108 VAL A C 1
ATOM 772 O O . VAL A 1 108 ? 3.714 -11.603 -4.988 1.00 97.94 108 VAL A O 1
ATOM 775 N N . THR A 1 109 ? 5.565 -10.331 -4.963 1.00 97.31 109 THR A N 1
ATOM 776 C CA . THR A 1 109 ? 6.059 -10.734 -6.290 1.00 97.31 109 THR A CA 1
ATOM 777 C C . THR A 1 109 ? 7.190 -11.756 -6.205 1.00 97.31 109 THR A C 1
ATOM 779 O O . THR A 1 109 ? 7.444 -12.470 -7.171 1.00 97.31 109 THR A O 1
ATOM 782 N N . GLY A 1 110 ? 7.882 -11.809 -5.061 1.00 94.94 110 GLY A N 1
ATOM 783 C CA . GLY A 1 110 ? 9.232 -12.360 -4.973 1.00 94.94 110 GLY A CA 1
ATOM 784 C C . GLY A 1 110 ? 10.268 -11.455 -5.662 1.00 94.94 110 GLY A C 1
ATOM 785 O O . GLY A 1 110 ? 9.891 -10.453 -6.280 1.00 94.94 110 GLY A O 1
ATOM 786 N N . PRO A 1 111 ? 11.567 -11.796 -5.573 1.00 93.69 111 PRO A N 1
ATOM 787 C CA . PRO A 1 111 ? 12.629 -11.041 -6.230 1.00 93.69 111 PRO A CA 1
ATOM 788 C C . PRO A 1 111 ? 12.419 -11.011 -7.744 1.00 93.69 111 PRO A C 1
ATOM 790 O O . PRO A 1 111 ? 12.344 -12.058 -8.387 1.00 93.69 111 PRO A O 1
ATOM 793 N N . THR A 1 112 ? 12.346 -9.818 -8.325 1.00 96.00 112 THR A N 1
ATOM 794 C CA . THR A 1 112 ? 12.068 -9.654 -9.765 1.00 96.00 112 THR A CA 1
ATOM 795 C C . THR A 1 112 ? 13.330 -9.726 -10.627 1.00 96.00 112 THR A C 1
ATOM 797 O O . THR A 1 112 ? 13.246 -9.921 -11.838 1.00 96.00 112 THR A O 1
ATOM 800 N N . GLY A 1 113 ? 14.508 -9.557 -10.015 1.00 93.94 113 GLY A N 1
ATOM 801 C CA . GLY A 1 113 ? 15.797 -9.520 -10.709 1.00 93.94 113 GLY A CA 1
ATOM 802 C C . GLY A 1 113 ? 16.121 -8.183 -11.388 1.00 93.94 113 GLY A C 1
ATOM 803 O O . GLY A 1 113 ? 17.087 -8.113 -12.143 1.00 93.94 113 GLY A O 1
ATOM 804 N N . THR A 1 114 ? 15.349 -7.123 -11.130 1.00 93.62 114 THR A N 1
ATOM 805 C CA . THR A 1 114 ? 15.604 -5.763 -11.635 1.00 93.62 114 THR A CA 1
ATOM 806 C C . THR A 1 114 ? 15.303 -4.725 -10.560 1.00 93.62 114 THR A C 1
ATOM 808 O O . THR A 1 114 ? 14.522 -5.001 -9.668 1.00 93.62 114 THR A O 1
ATOM 811 N N . ASN A 1 115 ? 15.878 -3.526 -10.635 1.00 93.25 115 ASN A N 1
ATOM 812 C CA . ASN A 1 115 ? 15.508 -2.417 -9.755 1.00 93.25 115 ASN A CA 1
ATOM 813 C C . ASN A 1 115 ? 15.489 -1.109 -10.555 1.00 93.25 115 ASN A C 1
ATOM 815 O O . ASN A 1 115 ? 16.528 -0.622 -10.997 1.00 93.25 115 ASN A O 1
ATOM 819 N N . VAL A 1 116 ? 14.290 -0.567 -10.753 1.00 94.69 116 VAL A N 1
ATOM 820 C CA . VAL A 1 116 ? 14.025 0.735 -11.381 1.00 94.69 116 VAL A CA 1
ATOM 821 C C . VAL A 1 116 ? 13.198 1.633 -10.449 1.00 94.69 116 VAL A C 1
ATOM 823 O O . VAL A 1 116 ? 12.349 2.393 -10.912 1.00 94.69 116 VAL A O 1
ATOM 826 N N . ALA A 1 117 ? 13.482 1.557 -9.142 1.00 93.69 117 ALA A N 1
ATOM 827 C CA . ALA A 1 117 ? 12.837 2.299 -8.054 1.00 93.69 117 ALA A CA 1
ATOM 828 C C . ALA A 1 117 ? 11.382 1.858 -7.767 1.00 93.69 117 ALA A C 1
ATOM 830 O O . ALA A 1 117 ? 11.027 0.699 -8.007 1.00 93.69 117 ALA A O 1
ATOM 831 N N . ASP A 1 118 ? 10.558 2.740 -7.195 1.00 96.19 118 ASP A N 1
ATOM 832 C CA . ASP A 1 118 ? 9.157 2.469 -6.855 1.00 96.19 118 ASP A CA 1
ATOM 833 C C . ASP A 1 118 ? 8.198 2.795 -7.998 1.00 96.19 118 ASP A C 1
ATOM 835 O O . ASP A 1 118 ? 8.384 3.757 -8.749 1.00 96.19 118 ASP A O 1
ATOM 839 N N . LEU A 1 119 ? 7.104 2.038 -8.047 1.00 96.75 119 LEU A N 1
ATOM 840 C CA . LEU A 1 119 ? 5.944 2.283 -8.889 1.00 96.75 119 LEU A CA 1
ATOM 841 C C . LEU A 1 119 ? 4.712 2.534 -8.019 1.00 96.75 119 LEU A C 1
ATOM 843 O O . LEU A 1 119 ? 4.354 1.706 -7.184 1.00 96.75 119 LEU A O 1
ATOM 847 N N . LEU A 1 120 ? 4.025 3.641 -8.286 1.00 97.62 120 LEU A N 1
ATOM 848 C CA . LEU A 1 120 ? 2.751 4.008 -7.683 1.00 97.62 120 LEU A CA 1
ATOM 849 C C . LEU A 1 120 ? 1.655 4.013 -8.751 1.00 97.62 120 LEU A C 1
ATOM 851 O O . LEU A 1 120 ? 1.807 4.653 -9.795 1.00 97.62 120 LEU A O 1
ATOM 855 N N . ILE A 1 121 ? 0.524 3.366 -8.468 1.00 98.12 121 ILE A N 1
ATOM 856 C CA . ILE A 1 121 ? -0.660 3.405 -9.333 1.00 98.12 121 ILE A CA 1
ATOM 857 C C . ILE A 1 121 ? -1.888 3.761 -8.500 1.00 98.12 121 ILE A C 1
ATOM 859 O O . ILE A 1 121 ? -2.262 3.030 -7.586 1.00 98.12 121 ILE A O 1
ATOM 863 N N . LEU A 1 122 ? -2.549 4.861 -8.860 1.00 97.50 122 LEU A N 1
ATOM 864 C CA . LEU A 1 122 ? -3.863 5.244 -8.345 1.00 97.50 122 LEU A CA 1
ATOM 865 C C . LEU A 1 122 ? -4.892 5.098 -9.460 1.00 97.50 122 LEU A C 1
ATOM 867 O O . LEU A 1 122 ? -4.777 5.748 -10.499 1.00 97.50 122 LEU A O 1
ATOM 871 N N . LEU A 1 123 ? -5.943 4.326 -9.214 1.00 96.75 123 LEU A N 1
ATOM 872 C CA . LEU A 1 123 ? -7.140 4.320 -10.048 1.00 96.75 123 LEU A CA 1
ATOM 873 C C . LEU A 1 123 ? -8.291 4.891 -9.232 1.00 96.75 123 LEU A C 1
ATOM 875 O O . LEU A 1 123 ? -8.534 4.452 -8.112 1.00 96.75 123 LEU A O 1
ATOM 879 N N . ALA A 1 124 ? -9.022 5.856 -9.781 1.00 94.44 124 ALA A N 1
ATOM 880 C CA . ALA A 1 124 ? -10.170 6.442 -9.101 1.00 94.44 124 ALA A CA 1
ATOM 881 C C . ALA A 1 124 ? -11.307 6.729 -10.074 1.00 94.44 124 ALA A C 1
ATOM 883 O O . ALA A 1 124 ? -11.090 7.177 -11.196 1.00 94.44 124 ALA A O 1
ATOM 884 N N . ARG A 1 125 ? -12.546 6.514 -9.631 1.00 92.06 125 ARG A N 1
ATOM 885 C CA . ARG A 1 125 ? -13.753 6.812 -10.401 1.00 92.06 125 ARG A CA 1
ATOM 886 C C . ARG A 1 125 ? -14.617 7.825 -9.668 1.00 92.06 125 ARG A C 1
ATOM 888 O O . ARG A 1 125 ? -14.910 7.685 -8.479 1.00 92.06 125 ARG A O 1
ATOM 895 N N . ARG A 1 126 ? -15.085 8.838 -10.396 1.00 82.19 126 ARG A N 1
ATOM 896 C CA . ARG A 1 126 ? -16.082 9.780 -9.892 1.00 82.19 126 ARG A CA 1
ATOM 897 C C . ARG A 1 126 ? -17.363 9.004 -9.596 1.00 82.19 126 ARG A C 1
ATOM 899 O O . ARG A 1 126 ? -17.867 8.299 -10.465 1.00 82.19 126 ARG A O 1
ATOM 906 N N . ARG A 1 127 ? -17.915 9.150 -8.386 1.00 71.94 127 ARG A N 1
ATOM 907 C CA . ARG A 1 127 ? -19.264 8.641 -8.095 1.00 71.94 127 ARG A CA 1
ATOM 908 C C . ARG A 1 127 ? -20.240 9.220 -9.117 1.00 71.94 127 ARG A C 1
ATOM 910 O O . ARG A 1 127 ? -20.200 10.424 -9.398 1.00 71.94 127 ARG A O 1
ATOM 917 N N . ASP A 1 128 ? -21.103 8.367 -9.661 1.00 68.19 128 ASP A N 1
ATOM 918 C CA . ASP A 1 128 ? -22.145 8.800 -10.580 1.00 68.19 128 ASP A CA 1
ATOM 919 C C . ASP A 1 128 ? -22.963 9.917 -9.930 1.00 68.19 128 ASP A C 1
ATOM 921 O O . ASP A 1 128 ? -23.471 9.787 -8.818 1.00 68.19 128 ASP A O 1
ATOM 925 N N . ARG A 1 129 ? -23.119 11.042 -10.634 1.00 59.66 129 ARG A N 1
ATOM 926 C CA . ARG A 1 129 ? -23.967 12.158 -10.176 1.00 59.66 129 ARG A CA 1
ATOM 927 C C . ARG A 1 129 ? -25.467 11.834 -10.237 1.00 59.66 129 ARG A C 1
ATOM 929 O O . ARG A 1 129 ? -26.283 12.721 -9.982 1.00 59.66 129 ARG A O 1
ATOM 936 N N . ARG A 1 130 ? -25.852 10.602 -10.586 1.00 52.94 130 ARG A N 1
ATOM 937 C CA . ARG A 1 130 ? -27.252 10.174 -10.684 1.00 52.94 130 ARG A CA 1
ATOM 938 C C . ARG A 1 130 ? -27.857 10.156 -9.275 1.00 52.94 130 ARG A C 1
ATOM 940 O O . ARG A 1 130 ? -27.649 9.221 -8.518 1.00 52.94 130 ARG A O 1
ATOM 947 N N . GLY A 1 131 ? -28.537 11.243 -8.911 1.00 50.03 131 GLY A N 1
ATOM 948 C CA . GLY A 1 131 ? -29.186 11.413 -7.606 1.00 50.03 131 GLY A CA 1
ATOM 949 C C . GLY A 1 131 ? -29.251 12.857 -7.103 1.00 50.03 131 GLY A C 1
ATOM 950 O O . GLY A 1 131 ? -30.117 13.179 -6.296 1.00 50.03 131 GLY A O 1
ATOM 951 N N . ARG A 1 132 ? -28.408 13.773 -7.606 1.00 52.88 132 ARG A N 1
ATOM 952 C CA . ARG A 1 132 ? -28.636 15.211 -7.383 1.00 52.88 132 ARG A CA 1
ATOM 953 C C . ARG A 1 132 ? -29.629 15.706 -8.428 1.00 52.88 132 ARG A C 1
ATOM 955 O O . ARG A 1 132 ? -29.241 16.017 -9.551 1.00 52.88 132 ARG A O 1
ATOM 962 N N . GLY A 1 133 ? -30.910 15.741 -8.058 1.00 54.88 133 GLY A N 1
ATOM 963 C CA . GLY A 1 133 ? -31.916 16.490 -8.811 1.00 54.88 133 GLY A CA 1
ATOM 964 C C . GLY A 1 133 ? -31.444 17.934 -9.051 1.00 54.88 133 GLY A C 1
ATOM 965 O O . GLY A 1 133 ? -30.594 18.432 -8.303 1.00 54.88 133 GLY A O 1
ATOM 966 N N . PRO A 1 134 ? -31.934 18.605 -10.107 1.00 56.19 134 PRO A N 1
ATOM 967 C CA . PRO A 1 134 ? -31.540 19.978 -10.398 1.00 56.19 134 PRO A CA 1
ATOM 968 C C . PRO A 1 134 ? -31.753 20.866 -9.160 1.00 56.19 134 PRO A C 1
ATOM 970 O O . PRO A 1 134 ? -32.736 20.665 -8.440 1.00 56.19 134 PRO A O 1
ATOM 973 N N . PRO A 1 135 ? -30.862 21.840 -8.885 1.00 57.22 135 PRO A N 1
ATOM 974 C CA . PRO A 1 135 ? -31.073 22.779 -7.790 1.00 57.22 135 PRO A CA 1
ATOM 975 C C . PRO A 1 135 ? -32.441 23.444 -7.971 1.00 57.22 135 PRO A C 1
ATOM 977 O O . PRO A 1 135 ? -32.736 23.981 -9.044 1.00 57.22 135 PRO A O 1
ATOM 980 N N . SER A 1 136 ? -33.294 23.365 -6.948 1.00 55.22 136 SER A N 1
ATOM 981 C CA . SER A 1 136 ? -34.641 23.922 -7.001 1.00 55.22 136 SER A CA 1
ATOM 982 C C . SER A 1 136 ? -34.560 25.427 -7.267 1.00 55.22 136 SER A C 1
ATOM 984 O O . SER A 1 136 ? -34.089 26.223 -6.456 1.00 55.22 136 SER A O 1
ATOM 986 N N . ARG A 1 137 ? -35.023 25.848 -8.446 1.00 58.22 137 ARG A N 1
ATOM 987 C CA . ARG A 1 137 ? -35.277 27.260 -8.740 1.00 58.22 137 ARG A CA 1
ATOM 988 C C . ARG A 1 137 ? -36.599 27.659 -8.084 1.00 58.22 137 ARG A C 1
ATOM 990 O O . ARG A 1 137 ? -37.614 27.760 -8.761 1.00 58.22 137 ARG A O 1
ATOM 997 N N . SER A 1 138 ? -36.606 27.904 -6.778 1.00 49.28 138 SER A N 1
ATOM 998 C CA . SER A 1 138 ? -37.766 28.509 -6.112 1.00 49.28 138 SER A CA 1
ATOM 999 C C . SER A 1 138 ? -37.321 29.550 -5.095 1.00 49.28 138 SER A C 1
ATOM 1001 O O . SER A 1 138 ? -36.893 29.221 -3.993 1.00 49.28 138 SER A O 1
ATOM 1003 N N . GLY A 1 139 ? -37.423 30.821 -5.490 1.00 42.81 139 GLY A N 1
ATOM 1004 C CA . GLY A 1 139 ? -37.149 31.946 -4.600 1.00 42.81 139 GLY A CA 1
ATOM 1005 C C . GLY A 1 139 ? -37.056 33.336 -5.235 1.00 42.81 139 GLY A C 1
ATOM 1006 O O . GLY A 1 139 ? -36.505 34.230 -4.605 1.00 42.81 139 GLY A O 1
ATOM 1007 N N . ARG A 1 140 ? -37.578 33.577 -6.450 1.00 44.75 140 ARG A N 1
ATOM 1008 C CA . ARG A 1 140 ? -37.877 34.957 -6.877 1.00 44.75 140 ARG A CA 1
ATOM 1009 C C . ARG A 1 140 ? -39.144 35.406 -6.149 1.00 44.75 140 ARG A C 1
ATOM 1011 O O . ARG A 1 140 ? -40.238 35.004 -6.528 1.00 44.75 140 ARG A O 1
ATOM 1018 N N . ARG A 1 141 ? -39.003 36.239 -5.115 1.00 47.09 141 ARG A N 1
ATOM 1019 C CA . ARG A 1 141 ? -40.115 37.067 -4.627 1.00 47.09 141 ARG A CA 1
ATOM 1020 C C . ARG A 1 141 ? -40.288 38.264 -5.578 1.00 47.09 141 ARG A C 1
ATOM 1022 O O . ARG A 1 141 ? -39.286 38.920 -5.872 1.00 47.09 141 ARG A O 1
ATOM 1029 N N . PRO A 1 142 ? -41.500 38.554 -6.082 1.00 43.41 142 PRO A N 1
ATOM 1030 C CA . PRO A 1 142 ? -41.747 39.750 -6.873 1.00 43.41 142 PRO A CA 1
ATOM 1031 C C . PRO A 1 142 ? -41.742 40.994 -5.979 1.00 43.41 142 PRO A C 1
ATOM 1033 O O . PRO A 1 142 ? -42.130 40.947 -4.813 1.00 43.41 142 PRO A O 1
ATOM 1036 N N . GLY A 1 143 ? -41.233 42.090 -6.539 1.00 41.72 143 GLY A N 1
ATOM 1037 C CA . GLY A 1 143 ? -40.992 43.341 -5.836 1.00 41.72 143 GLY A CA 1
ATOM 1038 C C . GLY A 1 143 ? -42.238 44.185 -5.582 1.00 41.72 143 GLY A C 1
ATOM 1039 O O . GLY A 1 143 ? -43.250 44.076 -6.267 1.00 41.72 143 GLY A O 1
ATOM 1040 N N . THR A 1 144 ? -42.091 45.115 -4.645 1.00 39.16 144 THR A N 1
ATOM 1041 C CA . THR A 1 144 ? -42.923 46.314 -4.530 1.00 39.16 144 THR A CA 1
ATOM 1042 C C . THR A 1 144 ? -41.997 47.521 -4.463 1.00 39.16 144 THR A C 1
ATOM 1044 O O . THR A 1 144 ? -41.143 47.621 -3.582 1.00 39.16 144 THR A O 1
ATOM 1047 N N . SER A 1 145 ? -42.133 48.417 -5.438 1.00 39.19 145 SER A N 1
ATOM 1048 C CA . SER A 1 145 ? -41.363 49.653 -5.561 1.00 39.19 145 SER A CA 1
ATOM 1049 C C . SER A 1 145 ? -42.127 50.856 -5.000 1.00 39.19 145 SER A C 1
ATOM 1051 O O . SER A 1 145 ? -43.329 50.949 -5.238 1.00 39.19 145 SER A O 1
ATOM 1053 N N . LYS A 1 146 ? -41.355 51.834 -4.489 1.00 40.72 146 LYS A N 1
ATOM 1054 C CA . LYS A 1 146 ? -41.673 53.259 -4.206 1.00 40.72 146 LYS A CA 1
ATOM 1055 C C . LYS A 1 146 ? -42.420 53.476 -2.873 1.00 40.72 146 LYS A C 1
ATOM 1057 O O . LYS A 1 146 ? -43.396 52.804 -2.608 1.00 40.72 146 LYS A O 1
ATOM 1062 N N . THR A 1 147 ? -41.976 54.363 -1.972 1.00 39.88 147 THR A N 1
ATOM 1063 C CA . THR A 1 147 ? -41.796 55.814 -2.190 1.00 39.88 147 THR A CA 1
ATOM 1064 C C . THR A 1 147 ? -40.778 56.520 -1.263 1.00 39.88 147 THR A C 1
ATOM 1066 O O . THR A 1 147 ? -40.647 56.229 -0.083 1.00 39.88 147 THR A O 1
ATOM 1069 N N . ARG A 1 148 ? -40.106 57.506 -1.878 1.00 39.78 148 ARG A N 1
ATOM 1070 C CA . ARG A 1 148 ? -39.368 58.713 -1.427 1.00 39.78 148 ARG A CA 1
ATOM 1071 C C . ARG A 1 148 ? -39.407 59.209 0.046 1.00 39.78 148 ARG A C 1
ATOM 1073 O O . ARG A 1 148 ? -40.464 59.481 0.591 1.00 39.78 148 ARG A O 1
ATOM 1080 N N . ARG A 1 149 ? -38.188 59.528 0.529 1.00 41.66 149 ARG A N 1
ATOM 1081 C CA . ARG A 1 149 ? -37.675 60.702 1.304 1.00 41.66 149 ARG A CA 1
ATOM 1082 C C . ARG A 1 149 ? -38.636 61.567 2.155 1.00 41.66 149 ARG A C 1
ATOM 1084 O O . ARG A 1 149 ? -39.454 62.278 1.588 1.00 41.66 149 ARG A O 1
ATOM 1091 N N . SER A 1 150 ? -38.258 61.793 3.424 1.00 41.31 150 SER A N 1
ATOM 1092 C CA . SER A 1 150 ? -37.701 63.074 3.939 1.00 41.31 150 SER A CA 1
ATOM 1093 C C . SER A 1 150 ? -37.145 62.918 5.381 1.00 41.31 150 SER A C 1
ATOM 1095 O O . SER A 1 150 ? -37.628 62.056 6.112 1.00 41.31 150 SER A O 1
ATOM 1097 N N . PRO A 1 151 ? -36.121 63.692 5.813 1.00 51.69 151 PRO A N 1
ATOM 1098 C CA . PRO A 1 151 ? -35.621 63.682 7.192 1.00 51.69 151 PRO A CA 1
ATOM 1099 C C . PRO A 1 151 ? -35.992 64.970 7.948 1.00 51.69 151 PRO A C 1
ATOM 1101 O O . PRO A 1 151 ? -35.877 66.052 7.375 1.00 51.69 151 PRO A O 1
ATOM 1104 N N . ARG A 1 152 ? -36.347 64.865 9.240 1.00 42.06 152 ARG A N 1
ATOM 1105 C CA . ARG A 1 152 ? -36.045 65.832 10.329 1.00 42.06 152 ARG A CA 1
ATOM 1106 C C . ARG A 1 152 ? -36.851 65.510 11.595 1.00 42.06 152 ARG A C 1
ATOM 1108 O O . ARG A 1 152 ? -38.069 65.614 11.591 1.00 42.06 152 ARG A O 1
ATOM 1115 N N . SER A 1 153 ? -36.158 65.217 12.694 1.00 45.09 153 SER A N 1
ATOM 1116 C CA . SER A 1 153 ? -36.192 66.014 13.939 1.00 45.09 153 SER A CA 1
ATOM 1117 C C . SER A 1 153 ? -35.464 65.275 15.080 1.00 45.09 153 SER A C 1
ATOM 1119 O O . SER A 1 153 ? -35.778 64.145 15.428 1.00 45.09 153 SER A O 1
ATOM 1121 N N . ARG A 1 154 ? -34.431 65.925 15.631 1.00 45.56 154 ARG A N 1
ATOM 1122 C CA . ARG A 1 154 ? -33.880 65.718 16.992 1.00 45.56 154 ARG A CA 1
ATOM 1123 C C . ARG A 1 154 ? -34.741 66.553 17.963 1.00 45.56 154 ARG A C 1
ATOM 1125 O O . ARG A 1 154 ? -35.293 67.535 17.459 1.00 45.56 154 ARG A O 1
ATOM 1132 N N . PRO A 1 155 ? -34.824 66.291 19.295 1.00 48.66 155 PRO A N 1
ATOM 1133 C CA . PRO A 1 155 ? -33.684 66.243 20.251 1.00 48.66 155 PRO A CA 1
ATOM 1134 C C . PRO A 1 155 ? -33.966 65.369 21.524 1.00 48.66 155 PRO A C 1
ATOM 1136 O O . PRO A 1 155 ? -34.850 64.523 21.460 1.00 48.66 155 PRO A O 1
ATOM 1139 N N . PRO A 1 156 ? -33.343 65.584 22.712 1.00 55.09 156 PRO A N 1
ATOM 1140 C CA . PRO A 1 156 ? -31.921 65.557 23.078 1.00 55.09 156 PRO A CA 1
ATOM 1141 C C . PRO A 1 156 ? -31.576 64.493 24.164 1.00 55.09 156 PRO A C 1
ATOM 1143 O O . PRO A 1 156 ? -32.388 63.676 24.580 1.00 55.09 156 PRO A O 1
ATOM 1146 N N . ALA A 1 157 ? -30.310 64.527 24.591 1.00 49.84 157 ALA A N 1
ATOM 1147 C CA . ALA A 1 157 ? -29.547 63.576 25.402 1.00 49.84 157 ALA A CA 1
ATOM 1148 C C . ALA A 1 157 ? -30.007 63.312 26.852 1.00 49.84 157 ALA A C 1
ATOM 1150 O O . ALA A 1 157 ? -30.542 64.189 27.528 1.00 49.84 157 ALA A O 1
ATOM 1151 N N . ARG A 1 158 ? -29.575 62.161 27.399 1.00 51.72 158 ARG A N 1
ATOM 1152 C CA . ARG A 1 158 ? -29.327 62.008 28.841 1.00 51.72 158 ARG A CA 1
ATOM 1153 C C . ARG A 1 158 ? -28.094 61.140 29.123 1.00 51.72 158 ARG A C 1
ATOM 1155 O O . ARG A 1 158 ? -27.962 60.031 28.621 1.00 51.72 158 ARG A O 1
ATOM 1162 N N . ARG A 1 159 ? -27.182 61.716 29.913 1.00 50.00 159 ARG A N 1
ATOM 1163 C CA . ARG A 1 159 ? -25.955 61.127 30.471 1.00 50.00 159 ARG A CA 1
ATOM 1164 C C . ARG A 1 159 ? -26.286 60.005 31.457 1.00 50.00 159 ARG A C 1
ATOM 1166 O O . ARG A 1 159 ? -27.179 60.191 32.279 1.00 50.00 159 ARG A O 1
ATOM 1173 N N . LEU A 1 160 ? -25.459 58.962 31.498 1.00 55.72 160 LEU A N 1
ATOM 1174 C CA . LEU A 1 160 ? -25.250 58.152 32.700 1.00 55.72 160 LEU A CA 1
ATOM 1175 C C . LEU A 1 160 ? -23.746 58.040 32.977 1.00 55.72 160 LEU A C 1
ATOM 1177 O O . LEU A 1 160 ? -22.946 57.770 32.087 1.00 55.72 160 LEU A O 1
ATOM 1181 N N . ARG A 1 161 ? -23.392 58.380 34.219 1.00 51.44 161 ARG A N 1
ATOM 1182 C CA . ARG A 1 161 ? -22.054 58.340 34.814 1.00 51.44 161 ARG A CA 1
ATOM 1183 C C . ARG A 1 161 ? -21.682 56.894 35.150 1.00 51.44 161 ARG A C 1
ATOM 1185 O O . ARG A 1 161 ? -22.551 56.135 35.564 1.00 51.44 161 ARG A O 1
ATOM 1192 N N . VAL A 1 162 ? -20.392 56.580 35.086 1.00 57.62 162 VAL A N 1
ATOM 1193 C CA . VAL A 1 162 ? -19.787 55.391 35.704 1.00 57.62 162 VAL A CA 1
ATOM 1194 C C . VAL A 1 162 ? -18.963 55.871 36.913 1.00 57.62 162 VAL A C 1
ATOM 1196 O O . VAL A 1 162 ? -18.258 56.876 36.768 1.00 57.62 162 VAL A O 1
ATOM 1199 N N . PRO A 1 163 ? -19.080 55.264 38.108 1.00 66.50 163 PRO A N 1
ATOM 1200 C CA . PRO A 1 163 ? -18.171 55.514 39.226 1.00 66.50 163 PRO A CA 1
ATOM 1201 C C . PRO A 1 163 ? -16.858 54.726 39.078 1.00 66.50 163 PRO A C 1
ATOM 1203 O O . PRO A 1 163 ? -16.774 53.812 38.269 1.00 66.50 163 PRO A O 1
ATOM 1206 N N . ARG A 1 164 ? -15.865 55.162 39.858 1.00 59.94 164 ARG A N 1
ATOM 1207 C CA . ARG A 1 164 ? -14.422 54.869 39.804 1.00 59.94 164 ARG A CA 1
ATOM 1208 C C . ARG A 1 164 ? -14.014 53.405 39.706 1.00 59.94 164 ARG A C 1
ATOM 1210 O O . ARG A 1 164 ? -14.640 52.579 40.400 1.00 59.94 164 ARG A O 1
#

Foldseek 3Di:
DDDDDDDDPPDQKDKDKDFDAFADDADADADWARQLLVQLVCQVVAAPFQKKKGKFWPQQDGGPDQFRHFMHHNCLVVQCVVVVHDSVVCSNRVHSVVSCVVVVGTHHDGGPVDGPGMMMMMMGGHDPPPPPDDDDPPDDDDDDDDDDDDDDDDDDDDDDDDDD

Sequence (164 aa):
SSHALEWAPDAAAIGVVAGGETTVRVVGGGRGGRNQELVLSAAPAIEGRHAVLLSCGTDGIDGNTEAAGAIVDGDTLARARTLGLDPEDFLRENNSYAFFRALGDLIVTGPTGTNVADLLILLARRRDRRGRGPPSRSGRRPGTSKTRRSPRSRPPARRLRVPR